Protein AF-A0A9Q0DIZ8-F1 (afdb_monomer_lite)

Radius of gyration: 14.97 Å; chains: 1; bounding box: 39×27×46 Å

Organism: NCBI:txid630683

Sequence (106 aa):
MFPTNCFSPLGCKLEAGKEIVFNPEDDDFEHQLDLRMACIDTTTKDELHVVEVEGQDEEGQKVLAVLASLKPSTLPSVSRPRPESYVMPAWLVANSPPLSGPPSAS

pLDDT: mean 70.27, std 14.8, range [32.78, 85.88]

Foldseek 3Di:
DAPPPQPDPPDDDADAVDKDWDADPPDPDFDWDFDFKDFADLPDDQAKKWKWKFAADPVRDTDIDTDDIAGNVPRRMDGDPDGPTGTDGMMIHIDRDDPDDPPPDD

Secondary structure (DSSP, 8-state):
---TT---TT-----TT-EEEE---S-SS--EE---EEE--TTS-SS-EEEEEEEE-TTS-EEEEEEEEEBTTTBSEEE-SS---EESSEEEEEEPPP--------

InterPro domains:
  IPR004301 Nucleoplasmin family [PTHR22747] (11-80)
  IPR024057 Nucleoplasmin core domain [PF03066] (11-79)
  IPR036824 Nucleoplasmin core domain superfamily [SSF69203] (10-80)

Structure (mmCIF, N/CA/C/O backbone):
data_AF-A0A9Q0DIZ8-F1
#
_entry.id   AF-A0A9Q0DIZ8-F1
#
loop_
_atom_site.group_PDB
_atom_site.id
_atom_site.type_symbol
_atom_site.label_atom_id
_atom_site.label_alt_id
_atom_site.label_comp_id
_atom_site.label_asym_id
_atom_site.label_entity_id
_atom_site.label_seq_id
_atom_site.pdbx_PDB_ins_code
_atom_site.Cartn_x
_atom_site.Cartn_y
_atom_site.Cartn_z
_atom_site.occupancy
_atom_site.B_iso_or_equiv
_atom_site.auth_seq_id
_atom_site.auth_comp_id
_atom_site.auth_asym_id
_atom_site.auth_atom_id
_atom_site.pdbx_PDB_model_num
ATOM 1 N N . MET A 1 1 ? -4.719 -3.435 19.935 1.00 34.47 1 MET A N 1
ATOM 2 C CA . MET A 1 1 ? -3.895 -4.544 19.417 1.00 34.47 1 MET A CA 1
ATOM 3 C C . MET A 1 1 ? -3.749 -4.294 17.929 1.00 34.47 1 MET A C 1
ATOM 5 O O . MET A 1 1 ? -4.682 -4.562 17.190 1.00 34.47 1 MET A O 1
ATOM 9 N N . PHE A 1 2 ? -2.671 -3.628 17.515 1.00 33.22 2 PHE A N 1
ATOM 10 C CA . PHE A 1 2 ? -2.385 -3.459 16.090 1.00 33.22 2 PHE A CA 1
ATOM 11 C C . PHE A 1 2 ? -2.073 -4.844 15.514 1.00 33.22 2 PHE A C 1
ATOM 13 O O . PHE A 1 2 ? -1.416 -5.624 16.212 1.00 33.22 2 PHE A O 1
ATOM 20 N N . PRO A 1 3 ? -2.538 -5.196 14.305 1.00 44.34 3 PRO A N 1
ATOM 21 C CA . PRO A 1 3 ? -2.094 -6.427 13.679 1.00 44.34 3 PRO A CA 1
ATOM 22 C C . PRO A 1 3 ? -0.572 -6.337 13.509 1.00 44.34 3 PRO A C 1
ATOM 24 O O . PRO A 1 3 ? -0.064 -5.530 12.736 1.00 44.34 3 PRO A O 1
ATOM 27 N N . THR A 1 4 ? 0.165 -7.166 14.249 1.00 47.94 4 THR A N 1
ATOM 28 C CA . THR A 1 4 ? 1.640 -7.260 14.300 1.00 47.94 4 THR A CA 1
ATOM 29 C C . THR A 1 4 ? 2.293 -7.647 12.966 1.00 47.94 4 THR A C 1
ATOM 31 O O . THR A 1 4 ? 3.487 -7.913 12.914 1.00 47.94 4 THR A O 1
ATOM 34 N N . ASN A 1 5 ? 1.520 -7.687 11.882 1.00 48.75 5 ASN A N 1
ATOM 35 C CA . ASN A 1 5 ? 1.891 -8.289 10.611 1.00 48.75 5 ASN A CA 1
ATOM 36 C C . ASN A 1 5 ? 2.375 -7.290 9.547 1.00 48.75 5 ASN A C 1
ATOM 38 O O . ASN A 1 5 ? 2.971 -7.730 8.574 1.00 48.75 5 ASN A O 1
ATOM 42 N N . CYS A 1 6 ? 2.180 -5.976 9.723 1.00 54.28 6 CYS A N 1
ATOM 43 C CA . CYS A 1 6 ? 2.659 -4.971 8.757 1.00 54.28 6 CYS A CA 1
ATOM 44 C C . CYS A 1 6 ? 3.996 -4.307 9.110 1.00 54.28 6 CYS A C 1
ATOM 46 O O . CYS A 1 6 ? 4.434 -3.397 8.409 1.00 54.28 6 CYS A O 1
ATOM 48 N N . PHE A 1 7 ? 4.677 -4.756 10.166 1.00 46.97 7 PHE A N 1
ATOM 49 C CA . PHE A 1 7 ? 5.979 -4.213 10.555 1.00 46.97 7 PHE A CA 1
ATOM 50 C C . PHE A 1 7 ? 7.096 -4.817 9.684 1.00 46.97 7 PHE A C 1
ATOM 52 O O . PHE A 1 7 ? 7.900 -5.623 10.145 1.00 46.97 7 PHE A O 1
ATOM 59 N N . SER A 1 8 ? 7.112 -4.477 8.393 1.00 52.66 8 SER A N 1
ATOM 60 C CA . SER A 1 8 ? 8.254 -4.757 7.520 1.00 52.66 8 SER A CA 1
ATOM 61 C C . SER A 1 8 ? 9.190 -3.543 7.518 1.00 52.66 8 SER A C 1
ATOM 63 O O . SER A 1 8 ? 8.705 -2.427 7.328 1.00 52.66 8 SER A O 1
ATOM 65 N N . PRO A 1 9 ? 10.517 -3.714 7.678 1.00 53.44 9 PRO A N 1
ATOM 66 C CA . PRO A 1 9 ? 11.479 -2.609 7.602 1.00 53.44 9 PRO A CA 1
ATOM 67 C C . PRO A 1 9 ? 11.535 -1.941 6.216 1.00 53.44 9 PRO A C 1
ATOM 69 O O . PRO A 1 9 ? 12.091 -0.857 6.089 1.00 53.44 9 PRO A O 1
ATOM 72 N N . LEU A 1 10 ? 10.947 -2.574 5.195 1.00 60.62 10 LEU A N 1
ATOM 73 C CA . LEU A 1 10 ? 10.820 -2.066 3.824 1.00 60.62 10 LEU A CA 1
ATOM 74 C C . LEU A 1 10 ? 9.390 -1.589 3.497 1.00 60.62 10 LEU A C 1
ATOM 76 O O . LEU A 1 10 ? 9.054 -1.391 2.334 1.00 60.62 10 LEU A O 1
ATOM 80 N N . GLY A 1 11 ? 8.516 -1.472 4.501 1.00 67.62 11 GLY A N 1
ATOM 81 C CA . GLY A 1 11 ? 7.140 -1.021 4.311 1.00 67.62 11 GLY A CA 1
ATOM 82 C C . GLY A 1 11 ? 7.042 0.496 4.155 1.00 67.62 11 GLY A C 1
ATOM 83 O O . GLY A 1 11 ? 7.768 1.246 4.806 1.00 67.62 11 GLY A O 1
ATOM 84 N N . CYS A 1 12 ? 6.102 0.957 3.333 1.00 73.56 12 CYS A N 1
ATOM 85 C CA . CYS A 1 12 ? 5.775 2.374 3.209 1.00 73.56 12 CYS A CA 1
ATOM 86 C C . CYS A 1 12 ? 4.376 2.656 3.771 1.00 73.56 12 CYS A C 1
ATOM 88 O O . CYS A 1 12 ? 3.474 1.825 3.662 1.00 73.56 12 CYS A O 1
ATOM 90 N N . LYS A 1 13 ? 4.187 3.840 4.365 1.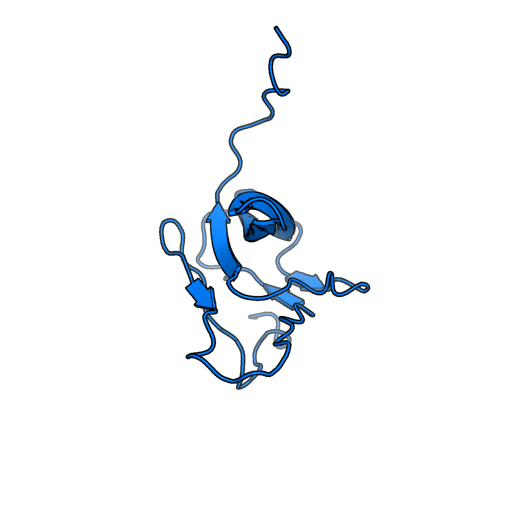00 78.44 13 LYS A N 1
ATOM 91 C CA . LYS A 1 13 ? 2.881 4.287 4.860 1.00 78.44 13 LYS A CA 1
ATOM 92 C C . LYS A 1 13 ? 2.199 5.148 3.802 1.00 78.44 13 LYS A C 1
ATOM 94 O O . LYS A 1 13 ? 2.687 6.232 3.487 1.00 78.44 13 LYS A O 1
ATOM 99 N N . LEU A 1 14 ? 1.069 4.668 3.303 1.00 78.12 14 LEU A N 1
ATOM 100 C CA . LEU A 1 14 ? 0.215 5.384 2.364 1.00 78.12 14 LEU A CA 1
ATOM 101 C C . LEU A 1 14 ? -0.879 6.133 3.138 1.00 78.12 14 LEU A C 1
ATOM 103 O O . LEU A 1 14 ? -1.459 5.588 4.077 1.00 78.12 14 LEU A O 1
ATOM 107 N N . GLU A 1 15 ? -1.137 7.388 2.778 1.00 78.00 15 GLU A N 1
ATOM 108 C CA . GLU A 1 15 ? -2.137 8.243 3.431 1.00 78.00 15 GLU A CA 1
ATOM 109 C C . GLU A 1 15 ? -3.158 8.712 2.393 1.00 78.00 15 GLU A C 1
ATOM 111 O O . GLU A 1 15 ? -2.830 8.839 1.216 1.00 78.00 15 GLU A O 1
ATOM 116 N N . ALA A 1 16 ? -4.400 8.963 2.811 1.00 72.75 16 ALA A N 1
ATOM 117 C CA . ALA A 1 16 ? -5.434 9.440 1.897 1.00 72.75 16 ALA A CA 1
ATOM 118 C C . ALA A 1 16 ? -5.007 10.769 1.251 1.00 72.75 16 ALA A C 1
ATOM 120 O O . ALA A 1 16 ? -4.655 11.721 1.952 1.00 72.75 16 ALA A O 1
ATOM 121 N N . GLY A 1 17 ? -5.029 10.821 -0.083 1.00 72.75 17 GLY A N 1
ATOM 122 C CA . GLY A 1 17 ? -4.563 11.978 -0.855 1.00 72.75 17 GLY A CA 1
ATOM 123 C C . GLY A 1 17 ? -3.041 12.090 -0.988 1.00 72.75 17 GLY A C 1
ATOM 124 O O . GLY A 1 17 ? -2.556 13.106 -1.480 1.00 72.75 17 GLY A O 1
ATOM 125 N N . LYS A 1 18 ? -2.285 11.073 -0.559 1.00 78.62 18 LYS A N 1
ATOM 126 C CA . LYS A 1 18 ? -0.844 10.970 -0.778 1.00 78.62 18 LYS A CA 1
ATOM 127 C C . LYS A 1 18 ? -0.549 9.749 -1.639 1.00 78.62 18 LYS A C 1
ATOM 129 O O . LYS A 1 18 ? -0.993 8.646 -1.333 1.00 78.62 18 LYS A O 1
ATOM 134 N N . GLU A 1 19 ? 0.232 9.959 -2.684 1.00 82.31 19 GLU A N 1
ATOM 135 C CA . GLU A 1 19 ? 0.760 8.898 -3.534 1.00 82.31 19 GLU A CA 1
ATOM 136 C C . GLU A 1 19 ? 2.216 8.591 -3.173 1.00 82.31 19 GLU A C 1
ATOM 138 O O . GLU A 1 19 ? 2.953 9.453 -2.682 1.00 82.31 19 GLU A O 1
ATOM 143 N N . ILE A 1 20 ? 2.631 7.347 -3.390 1.00 83.06 20 ILE A N 1
ATOM 144 C CA . ILE A 1 20 ? 4.023 6.921 -3.248 1.00 83.06 20 ILE A CA 1
ATOM 145 C C . ILE A 1 20 ? 4.537 6.544 -4.622 1.00 83.06 20 ILE A C 1
ATOM 147 O O . ILE A 1 20 ? 4.041 5.604 -5.235 1.00 83.06 20 ILE A O 1
ATOM 151 N N . VAL A 1 21 ? 5.553 7.270 -5.074 1.00 83.75 21 VAL A N 1
ATOM 152 C CA . VAL A 1 21 ? 6.181 7.051 -6.374 1.00 83.75 21 VAL A CA 1
ATOM 153 C C . VAL A 1 21 ? 7.340 6.080 -6.218 1.00 83.75 21 VAL A C 1
ATOM 155 O O . VAL A 1 21 ? 8.295 6.354 -5.492 1.00 83.75 21 VAL A O 1
ATOM 158 N N . PHE A 1 22 ? 7.263 4.962 -6.925 1.00 80.06 22 PHE A N 1
ATOM 159 C CA . PHE A 1 22 ? 8.355 4.024 -7.115 1.00 80.06 22 PHE A CA 1
ATOM 160 C C . PHE A 1 22 ? 8.938 4.255 -8.507 1.00 80.06 22 PHE A C 1
ATOM 162 O O . PHE A 1 22 ? 8.416 3.774 -9.511 1.00 80.06 22 PHE A O 1
ATOM 169 N N . ASN A 1 23 ? 10.019 5.032 -8.551 1.00 79.69 23 ASN A N 1
ATOM 170 C CA . ASN A 1 23 ? 10.769 5.311 -9.767 1.00 79.69 23 ASN A CA 1
ATOM 171 C C . ASN A 1 23 ? 12.255 5.005 -9.518 1.00 79.69 23 ASN A C 1
ATOM 173 O O . ASN A 1 23 ? 12.908 5.798 -8.835 1.00 79.69 23 ASN A O 1
ATOM 177 N N . PRO A 1 24 ? 12.792 3.876 -10.008 1.00 70.50 24 PRO A N 1
ATOM 178 C CA . PRO A 1 24 ? 14.236 3.670 -10.036 1.00 70.50 24 PRO A CA 1
ATOM 179 C C . PRO A 1 24 ? 14.865 4.713 -10.975 1.00 70.50 24 PRO A C 1
ATOM 181 O O . PRO A 1 24 ? 14.332 4.990 -12.048 1.00 70.50 24 PRO A O 1
ATOM 184 N N . GLU A 1 25 ? 15.953 5.350 -10.554 1.00 63.66 25 GLU A N 1
ATOM 185 C CA . GLU A 1 25 ? 16.720 6.247 -11.424 1.00 63.66 25 GLU A CA 1
ATOM 186 C C . GLU A 1 25 ? 17.555 5.404 -12.393 1.00 63.66 25 GLU A C 1
ATOM 188 O O . GLU A 1 25 ? 18.397 4.663 -11.912 1.00 63.66 25 GLU A O 1
ATOM 193 N N . ASP A 1 26 ? 17.293 5.514 -13.705 1.00 60.03 26 ASP A N 1
ATOM 194 C CA . ASP A 1 26 ? 18.135 5.153 -14.877 1.00 60.03 26 ASP A CA 1
ATOM 195 C C . ASP A 1 26 ? 19.148 3.993 -14.722 1.00 60.03 26 ASP A C 1
ATOM 197 O O . ASP A 1 26 ? 20.256 4.012 -15.255 1.00 60.03 26 ASP A O 1
ATOM 201 N N . ASP A 1 27 ? 18.776 2.964 -13.975 1.00 64.75 27 ASP A N 1
ATOM 202 C CA . ASP A 1 27 ? 19.469 1.692 -13.942 1.00 64.75 27 ASP A CA 1
ATOM 203 C C . ASP A 1 27 ? 18.837 0.837 -15.051 1.00 64.75 27 ASP A C 1
ATOM 205 O O . ASP A 1 27 ? 17.619 0.655 -15.072 1.00 64.75 27 ASP A O 1
ATOM 209 N N . ASP A 1 28 ? 19.643 0.295 -15.975 1.00 65.12 28 ASP A N 1
ATOM 210 C CA . ASP A 1 28 ? 19.227 -0.577 -17.101 1.00 65.12 28 ASP A CA 1
ATOM 211 C C . ASP A 1 28 ? 18.541 -1.903 -16.658 1.00 65.12 28 ASP A C 1
ATOM 213 O O . ASP A 1 28 ? 18.429 -2.864 -17.424 1.00 65.12 28 ASP A O 1
ATOM 217 N N . PHE A 1 29 ? 18.109 -2.006 -15.401 1.00 69.69 29 PHE A N 1
ATOM 218 C CA . PHE A 1 29 ? 17.508 -3.188 -14.807 1.00 69.69 29 PHE A CA 1
ATOM 219 C C . PHE A 1 29 ? 15.980 -3.095 -14.756 1.00 69.69 29 PHE A C 1
ATOM 221 O O . PHE A 1 29 ? 15.388 -2.072 -14.421 1.00 69.69 29 PHE A O 1
ATOM 228 N N . GLU A 1 30 ? 15.316 -4.225 -15.005 1.00 68.88 30 GLU A N 1
ATOM 229 C CA . GLU A 1 30 ? 13.875 -4.355 -14.793 1.00 68.88 30 GLU A CA 1
ATOM 230 C C . GLU A 1 30 ? 13.566 -4.422 -13.291 1.00 68.88 30 GLU A C 1
ATOM 232 O O . GLU A 1 30 ? 13.698 -5.464 -12.640 1.00 68.88 30 GLU A O 1
ATOM 237 N N . HIS A 1 31 ? 13.136 -3.299 -12.721 1.00 73.88 31 HIS A N 1
ATOM 238 C CA . HIS A 1 31 ? 12.649 -3.255 -11.348 1.00 73.88 31 HIS A CA 1
ATOM 239 C C . HIS A 1 31 ? 11.195 -3.737 -11.283 1.00 73.88 31 HIS A C 1
ATOM 241 O O . HIS A 1 31 ? 10.338 -3.285 -12.042 1.00 73.88 31 HIS A O 1
ATOM 247 N N . GLN A 1 32 ? 10.910 -4.639 -10.343 1.00 73.12 32 GLN A N 1
ATOM 248 C CA . GLN A 1 32 ? 9.564 -5.142 -10.067 1.00 73.12 32 GLN A CA 1
ATOM 249 C C . GLN A 1 32 ? 9.167 -4.793 -8.637 1.00 73.12 32 GLN A C 1
ATOM 251 O O . GLN A 1 32 ? 9.929 -5.029 -7.696 1.00 73.12 32 GLN A O 1
ATOM 256 N N . LEU A 1 33 ? 7.957 -4.264 -8.469 1.00 74.75 33 LEU A N 1
ATOM 257 C CA . LEU A 1 33 ? 7.379 -4.026 -7.152 1.00 74.75 33 LEU A CA 1
ATOM 258 C C . LEU A 1 33 ? 6.522 -5.225 -6.741 1.00 74.75 33 LEU A C 1
ATOM 260 O O . LEU A 1 33 ? 5.525 -5.535 -7.391 1.00 74.75 33 LEU A O 1
ATOM 264 N N . ASP A 1 34 ? 6.900 -5.875 -5.639 1.00 75.00 34 ASP A N 1
ATOM 265 C CA . ASP A 1 34 ? 6.149 -6.983 -5.046 1.00 75.00 34 ASP A CA 1
ATOM 266 C C . ASP A 1 34 ? 5.378 -6.500 -3.813 1.00 75.00 34 ASP A C 1
ATOM 268 O O . ASP A 1 34 ? 5.952 -6.099 -2.795 1.00 75.00 34 ASP A O 1
ATOM 272 N N . LEU A 1 35 ? 4.051 -6.538 -3.909 1.00 75.12 35 LEU A N 1
ATOM 273 C CA . LEU A 1 35 ? 3.151 -6.188 -2.818 1.00 75.12 35 LEU A CA 1
ATOM 274 C C . LEU A 1 35 ? 2.573 -7.445 -2.188 1.00 75.12 35 LEU A C 1
ATOM 276 O O . LEU A 1 35 ? 1.612 -8.045 -2.672 1.00 75.12 35 LEU A O 1
ATOM 280 N N . ARG A 1 36 ? 3.145 -7.812 -1.045 1.00 76.38 36 ARG A N 1
ATOM 281 C CA . ARG A 1 36 ? 2.770 -9.031 -0.328 1.00 76.38 36 ARG A CA 1
ATOM 282 C C . ARG A 1 36 ? 1.643 -8.827 0.680 1.00 76.38 36 ARG A C 1
ATOM 284 O O . ARG A 1 36 ? 0.839 -9.730 0.923 1.00 76.38 36 ARG A O 1
ATOM 291 N N . MET A 1 37 ? 1.606 -7.657 1.309 1.00 77.75 37 MET A N 1
ATOM 292 C CA . MET A 1 37 ? 0.672 -7.360 2.388 1.00 77.75 37 MET A CA 1
ATOM 293 C C . MET A 1 37 ? 0.345 -5.876 2.433 1.00 77.75 37 MET A C 1
ATOM 295 O O . MET A 1 37 ? 1.233 -5.040 2.300 1.00 77.75 37 MET A O 1
ATOM 299 N N . ALA A 1 38 ? -0.924 -5.574 2.684 1.00 80.50 38 ALA A N 1
ATOM 300 C CA . ALA A 1 38 ? -1.396 -4.236 2.984 1.00 80.50 38 ALA A CA 1
ATOM 301 C C . ALA A 1 38 ? -2.180 -4.269 4.303 1.00 80.50 38 ALA A C 1
ATOM 303 O O . ALA A 1 38 ? -2.914 -5.224 4.581 1.00 80.50 38 ALA A O 1
ATOM 304 N N . CYS A 1 39 ? -2.025 -3.233 5.124 1.00 81.06 39 CYS A N 1
ATOM 305 C CA . CYS A 1 39 ? -2.785 -3.070 6.359 1.00 81.06 39 CYS A CA 1
ATOM 306 C C . CYS A 1 39 ? -3.317 -1.652 6.466 1.00 81.06 39 CYS A C 1
ATOM 308 O O . CYS A 1 39 ? -2.723 -0.715 5.935 1.00 81.06 39 CYS A O 1
ATOM 310 N N . ILE A 1 40 ? -4.417 -1.516 7.197 1.00 79.75 40 ILE A N 1
ATOM 311 C CA 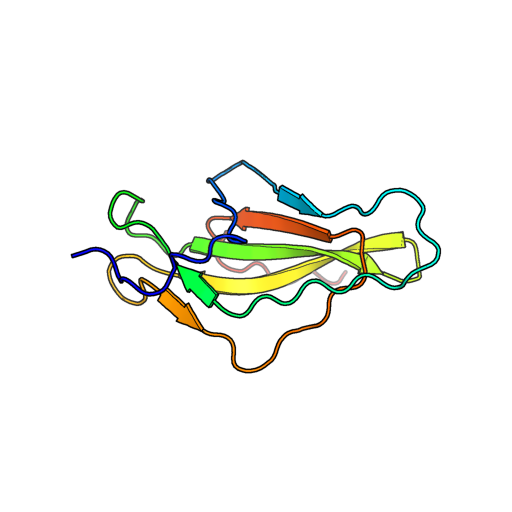. ILE A 1 40 ? -4.990 -0.230 7.553 1.00 79.75 40 ILE A CA 1
ATOM 312 C C . ILE A 1 40 ? -4.886 -0.010 9.060 1.00 79.75 40 ILE A C 1
ATOM 314 O O . ILE A 1 40 ? -5.128 -0.913 9.864 1.00 79.75 40 ILE A O 1
ATOM 318 N N . ASP A 1 41 ? -4.518 1.208 9.442 1.00 81.00 41 ASP A N 1
ATOM 319 C CA . ASP A 1 41 ? -4.499 1.611 10.840 1.00 81.00 41 ASP A CA 1
ATOM 320 C C . ASP A 1 41 ? -5.920 1.690 11.410 1.00 81.00 41 ASP A C 1
ATOM 322 O O . ASP A 1 41 ? -6.847 2.199 10.780 1.00 81.00 41 ASP A O 1
ATOM 326 N N . THR A 1 42 ? -6.087 1.260 12.663 1.00 70.56 42 THR A N 1
ATOM 327 C CA . THR A 1 42 ? -7.370 1.348 13.386 1.00 70.56 42 THR A CA 1
ATOM 328 C C . THR A 1 42 ? -7.782 2.786 13.711 1.00 70.56 42 THR A C 1
ATOM 330 O O . THR A 1 42 ? -8.883 3.014 14.200 1.00 70.56 42 THR A O 1
ATOM 333 N N . THR A 1 43 ? -6.885 3.755 13.503 1.00 75.00 43 THR A N 1
ATOM 334 C CA . THR A 1 43 ? -7.158 5.192 13.642 1.00 75.00 43 THR A CA 1
ATOM 335 C C . THR A 1 43 ? -7.775 5.795 12.380 1.00 75.00 43 THR A C 1
ATOM 337 O O . THR A 1 43 ? -8.246 6.929 12.419 1.00 75.00 43 THR A O 1
ATOM 340 N N . THR A 1 44 ? -7.761 5.064 11.264 1.00 75.81 44 THR A N 1
ATOM 341 C CA . THR A 1 44 ? -8.360 5.486 9.998 1.00 75.81 44 THR A CA 1
ATOM 342 C C . THR A 1 44 ? -9.877 5.297 10.043 1.00 75.81 44 THR A C 1
ATOM 344 O O . THR A 1 44 ? -10.386 4.398 10.714 1.00 75.81 44 THR A O 1
ATOM 347 N N . LYS A 1 45 ? -10.619 6.161 9.340 1.00 81.31 45 LYS A N 1
ATOM 348 C CA . LYS A 1 45 ? -12.085 6.114 9.284 1.00 81.31 45 LYS A CA 1
ATOM 349 C C . LYS A 1 45 ? -12.571 4.745 8.813 1.00 81.31 45 LYS A C 1
ATOM 351 O O . LYS A 1 45 ? -11.999 4.170 7.886 1.00 81.31 45 LYS A O 1
ATOM 356 N N . ASP A 1 46 ? -13.634 4.258 9.455 1.00 84.50 46 ASP A N 1
ATOM 357 C CA . ASP A 1 46 ? -14.215 2.940 9.209 1.00 84.50 46 ASP A CA 1
ATOM 358 C C . ASP A 1 46 ? -14.998 2.872 7.890 1.00 84.50 46 ASP A C 1
ATOM 360 O O . ASP A 1 46 ? -16.217 2.717 7.840 1.00 84.50 46 ASP A O 1
ATOM 364 N N . GLU A 1 47 ? -14.284 3.040 6.792 1.00 85.38 47 GLU A N 1
ATOM 365 C CA . GLU A 1 47 ? -14.802 2.932 5.439 1.00 85.38 47 GLU A CA 1
ATOM 366 C C . GLU A 1 47 ? -13.955 1.955 4.626 1.00 85.38 47 GLU A C 1
ATOM 368 O O . GLU A 1 47 ? -12.966 1.410 5.118 1.00 85.38 47 GLU A O 1
ATOM 373 N N . LEU A 1 48 ? -14.401 1.643 3.411 1.00 84.12 48 LEU A N 1
ATOM 374 C CA . LEU A 1 48 ? -13.622 0.807 2.507 1.00 84.12 48 LEU A CA 1
ATOM 375 C C . LEU A 1 48 ? -12.491 1.667 1.935 1.00 84.12 48 LEU A C 1
ATOM 377 O O . LEU A 1 48 ? -12.759 2.669 1.283 1.00 84.12 48 LEU A O 1
ATOM 381 N N . HIS A 1 49 ? -11.248 1.284 2.183 1.00 84.56 49 HIS A N 1
ATOM 382 C CA . HIS A 1 49 ? -10.051 1.902 1.621 1.00 84.56 49 HIS A CA 1
ATOM 383 C C . HIS A 1 49 ? -9.462 0.949 0.604 1.00 84.56 49 HIS A C 1
ATOM 385 O O . HIS A 1 49 ? -9.168 -0.202 0.926 1.00 84.56 49 HIS A O 1
ATOM 391 N N . VAL A 1 50 ? -9.302 1.410 -0.625 1.00 84.44 50 VAL A N 1
ATOM 392 C CA . VAL A 1 50 ? -8.653 0.634 -1.672 1.00 84.44 50 VAL A CA 1
ATOM 393 C C . VAL A 1 50 ? -7.249 1.173 -1.890 1.00 84.44 50 VAL A C 1
ATOM 395 O O . VAL A 1 50 ? -7.018 2.380 -1.929 1.00 84.44 50 VAL A O 1
ATOM 398 N N . VAL A 1 51 ? -6.295 0.257 -1.963 1.00 82.94 51 VAL A N 1
ATOM 399 C CA . VAL A 1 51 ? -4.940 0.548 -2.407 1.00 82.94 51 VAL A CA 1
ATOM 400 C C . VAL A 1 51 ? -4.906 0.211 -3.880 1.00 82.94 51 VAL A C 1
ATOM 402 O O . VAL A 1 51 ? -5.197 -0.920 -4.278 1.00 82.94 51 VAL A O 1
ATOM 405 N N . GLU A 1 52 ? -4.566 1.206 -4.670 1.00 85.62 52 GLU A N 1
ATOM 406 C CA . GLU A 1 52 ? -4.455 1.117 -6.111 1.00 85.62 52 GLU A CA 1
ATOM 407 C C . GLU A 1 52 ? -3.010 1.403 -6.494 1.00 85.62 52 GLU A C 1
ATOM 409 O O . GLU A 1 52 ? -2.285 2.108 -5.787 1.00 85.62 52 GLU A O 1
ATOM 414 N N . VAL A 1 53 ? -2.576 0.813 -7.596 1.00 83.06 53 VAL A N 1
ATOM 415 C CA . VAL A 1 53 ? -1.321 1.171 -8.239 1.00 83.06 53 VAL A CA 1
ATOM 416 C C . VAL A 1 53 ? -1.630 1.705 -9.615 1.00 83.06 53 VAL A C 1
ATOM 418 O O . VAL A 1 53 ? -2.351 1.089 -10.395 1.00 83.06 53 VAL A O 1
ATOM 421 N N . GLU A 1 54 ? -1.096 2.879 -9.885 1.00 84.50 54 GLU A N 1
ATOM 422 C CA . GLU A 1 54 ? -1.017 3.440 -11.213 1.00 84.50 54 GLU A CA 1
ATOM 423 C C . GLU A 1 54 ? 0.330 3.010 -11.801 1.00 84.50 54 GLU A C 1
ATOM 425 O O . GLU A 1 54 ? 1.380 3.289 -11.230 1.00 84.50 54 GLU A O 1
ATOM 430 N N . GLY A 1 55 ? 0.308 2.260 -12.895 1.00 80.62 55 GLY A N 1
ATOM 431 C CA . GLY A 1 55 ? 1.483 1.931 -13.696 1.00 80.62 55 GLY A CA 1
ATOM 432 C C . GLY A 1 55 ? 1.398 2.605 -15.058 1.00 80.62 55 GLY A C 1
ATOM 433 O O . GLY A 1 55 ? 0.384 3.219 -15.394 1.00 80.62 55 GLY A O 1
ATOM 434 N N . GLN A 1 56 ? 2.449 2.470 -15.856 1.00 77.56 56 GLN A N 1
ATOM 435 C CA . GLN A 1 56 ? 2.441 2.890 -17.252 1.00 77.56 56 GLN A CA 1
ATOM 436 C C . GLN A 1 56 ? 2.475 1.655 -18.161 1.00 77.56 56 GLN A C 1
ATOM 438 O O . GLN A 1 56 ? 3.250 0.733 -17.907 1.00 77.56 56 GLN A O 1
ATOM 443 N N . ASP A 1 57 ? 1.627 1.610 -19.187 1.00 75.06 57 ASP A N 1
ATOM 444 C CA . ASP A 1 57 ? 1.675 0.556 -20.208 1.00 75.06 57 ASP A CA 1
ATOM 445 C C . ASP A 1 57 ? 2.768 0.808 -21.269 1.00 75.06 57 ASP A C 1
ATOM 447 O O . ASP A 1 57 ? 3.476 1.820 -21.244 1.00 75.06 57 ASP A O 1
ATOM 451 N N . GLU A 1 58 ? 2.905 -0.129 -22.215 1.00 72.12 58 GLU A N 1
ATOM 452 C CA . GLU A 1 58 ? 3.863 -0.053 -23.331 1.00 72.12 58 GLU A CA 1
ATOM 453 C C . GLU A 1 58 ? 3.634 1.164 -24.250 1.00 72.12 58 GLU A C 1
ATOM 455 O O . GLU A 1 58 ? 4.558 1.616 -24.926 1.00 72.12 58 GLU A O 1
ATOM 460 N N . GLU A 1 59 ? 2.418 1.714 -24.273 1.00 79.62 59 GLU A N 1
ATOM 461 C CA . GLU A 1 59 ? 2.014 2.880 -25.066 1.00 79.62 59 GLU A CA 1
ATOM 462 C C . GLU A 1 59 ? 2.196 4.198 -24.294 1.00 79.62 59 GLU A C 1
ATOM 464 O O . GLU A 1 59 ? 1.986 5.288 -24.836 1.00 79.62 59 GLU A O 1
ATOM 469 N N . GLY A 1 60 ? 2.626 4.122 -23.034 1.00 73.56 60 GLY A N 1
ATOM 470 C CA . GLY A 1 60 ? 2.820 5.277 -22.176 1.00 73.56 60 GLY A CA 1
ATOM 471 C C . GLY A 1 60 ? 1.558 5.742 -21.453 1.00 73.56 60 GLY A C 1
ATOM 472 O O . GLY A 1 60 ? 1.579 6.818 -20.848 1.00 73.56 60 GLY A O 1
ATOM 473 N N . GLN A 1 61 ? 0.455 4.989 -21.510 1.00 80.00 61 GLN A N 1
ATOM 474 C CA . GLN A 1 61 ? -0.775 5.382 -20.828 1.00 80.00 61 GLN A CA 1
ATOM 475 C C . GLN A 1 61 ? -0.745 4.951 -19.361 1.00 80.00 61 GLN A C 1
ATOM 477 O O . GLN A 1 61 ? -0.217 3.904 -18.990 1.00 80.00 61 GLN A O 1
ATOM 482 N N . LYS A 1 62 ? -1.323 5.797 -18.506 1.00 78.1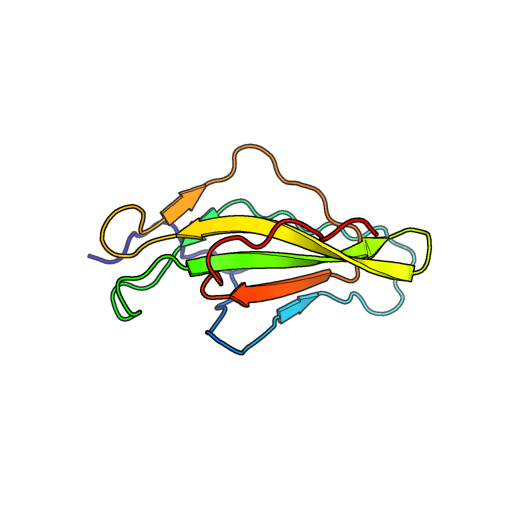2 62 LYS A N 1
ATOM 483 C CA . LYS A 1 62 ? -1.481 5.519 -17.078 1.00 78.12 62 LYS A CA 1
ATOM 484 C C . LYS A 1 62 ? -2.603 4.503 -16.887 1.00 78.12 62 LYS A C 1
ATOM 486 O O . LYS A 1 62 ? -3.760 4.801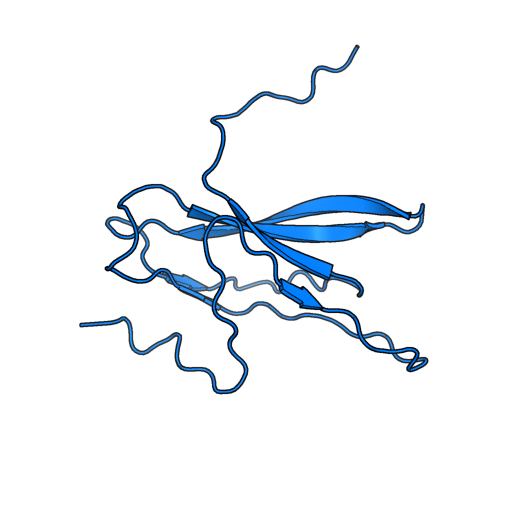 -17.188 1.00 78.12 62 LYS A O 1
ATOM 491 N N . VAL A 1 63 ? -2.266 3.333 -16.361 1.00 80.88 63 VAL A N 1
ATOM 492 C CA . VAL A 1 63 ? -3.206 2.255 -16.048 1.00 80.88 63 VAL A CA 1
ATOM 493 C C . VAL A 1 63 ? -3.334 2.100 -14.540 1.00 80.88 63 VAL A C 1
ATOM 495 O O . VAL A 1 63 ? -2.338 2.008 -13.834 1.00 80.88 63 VAL A O 1
ATOM 498 N N . LEU A 1 64 ? -4.567 2.066 -14.036 1.00 78.38 64 LEU A N 1
ATOM 499 C CA . LEU A 1 64 ? -4.851 1.913 -12.611 1.00 78.38 64 LEU A CA 1
ATOM 500 C C . LEU A 1 64 ? -5.322 0.485 -12.322 1.00 78.38 64 LEU A C 1
ATOM 502 O O . LEU A 1 64 ? -6.282 0.007 -12.930 1.00 78.38 64 LEU A O 1
ATOM 506 N N . ALA A 1 65 ? -4.681 -0.181 -11.369 1.00 80.75 65 ALA A N 1
ATOM 507 C CA . ALA A 1 65 ? -5.044 -1.517 -10.922 1.00 80.75 65 ALA A CA 1
ATOM 508 C C . ALA A 1 65 ? -5.298 -1.543 -9.411 1.00 80.75 65 ALA A C 1
ATOM 510 O O . ALA A 1 65 ? -4.541 -0.988 -8.614 1.00 80.75 65 ALA A O 1
ATOM 511 N N . VAL A 1 66 ? -6.369 -2.224 -8.998 1.00 81.88 66 VAL A N 1
ATOM 512 C CA . VAL A 1 66 ? -6.708 -2.388 -7.580 1.00 81.88 66 VAL A CA 1
ATOM 513 C C . VAL A 1 66 ? -5.842 -3.492 -6.977 1.00 81.88 66 VAL A C 1
ATOM 515 O O . VAL A 1 66 ? -5.983 -4.672 -7.304 1.00 81.88 66 VAL A O 1
ATOM 518 N N . LEU A 1 67 ? -4.972 -3.121 -6.043 1.00 80.19 67 LEU A N 1
ATOM 519 C CA . LEU A 1 67 ? -4.090 -4.051 -5.342 1.00 80.19 67 LEU A CA 1
ATOM 520 C C . LEU A 1 67 ? -4.811 -4.754 -4.198 1.00 80.19 67 LEU A C 1
ATOM 522 O O . LEU A 1 67 ? -4.687 -5.966 -4.019 1.00 80.19 67 LEU A O 1
ATOM 526 N N . ALA A 1 68 ? -5.524 -3.976 -3.389 1.00 82.44 68 ALA A N 1
ATOM 527 C CA . ALA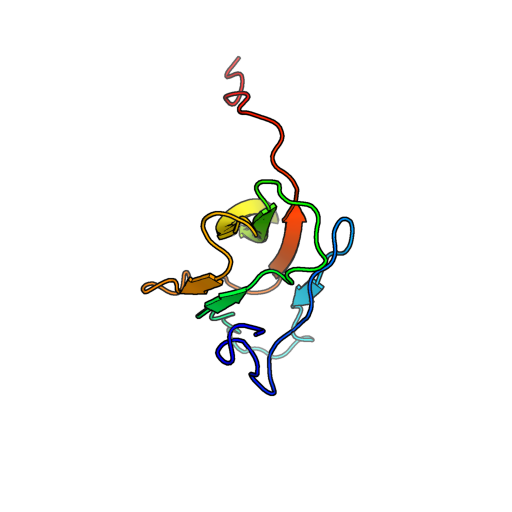 A 1 68 ? -6.073 -4.427 -2.123 1.00 82.44 68 ALA A CA 1
ATOM 528 C C . ALA A 1 68 ? -7.262 -3.564 -1.701 1.00 82.44 68 ALA A C 1
ATOM 530 O O . ALA A 1 68 ? -7.270 -2.358 -1.909 1.00 82.44 68 ALA A O 1
ATOM 531 N N . SER A 1 69 ? -8.236 -4.175 -1.031 1.00 85.31 69 SER A N 1
ATOM 532 C CA . SER A 1 69 ? -9.340 -3.476 -0.374 1.00 85.31 69 SER A CA 1
ATOM 533 C C . SER A 1 69 ? -9.321 -3.794 1.117 1.00 85.31 69 SER A C 1
ATOM 535 O O . SER A 1 69 ? -9.431 -4.956 1.512 1.00 85.31 69 SER A O 1
ATOM 537 N N . LEU A 1 70 ? -9.181 -2.764 1.937 1.00 84.06 70 LEU A N 1
ATOM 538 C CA . LEU A 1 70 ? -9.059 -2.823 3.384 1.00 84.06 70 LEU A CA 1
ATOM 539 C C . LEU A 1 70 ? -10.228 -2.079 4.019 1.00 84.06 70 LEU A C 1
ATOM 541 O O . LEU A 1 70 ? -10.675 -1.053 3.522 1.00 84.06 70 LEU A O 1
ATOM 545 N N . LYS A 1 71 ? -10.726 -2.577 5.143 1.00 85.06 71 LYS A N 1
ATOM 546 C CA . LYS A 1 71 ? -11.756 -1.898 5.928 1.00 85.06 71 LYS A CA 1
ATOM 547 C C . LYS A 1 71 ? -11.477 -2.106 7.414 1.00 85.06 71 LYS A C 1
ATOM 549 O O . LYS A 1 71 ? -11.466 -3.261 7.833 1.00 85.06 71 LYS A O 1
ATOM 554 N N . PRO A 1 72 ? -11.297 -1.051 8.226 1.00 82.69 72 PRO A N 1
ATOM 555 C CA . PRO A 1 72 ? -10.870 -1.201 9.619 1.00 82.69 72 PRO A CA 1
ATOM 556 C C . PRO A 1 72 ? -11.751 -2.151 10.452 1.00 82.69 72 PRO A C 1
ATOM 558 O O . PRO A 1 72 ? -11.219 -2.947 11.223 1.00 82.69 72 PRO A O 1
ATOM 561 N N . SER A 1 73 ? -13.074 -2.136 10.263 1.00 82.88 73 SER A N 1
ATOM 562 C CA . SER A 1 73 ? -14.022 -2.967 11.019 1.00 82.88 73 SER A CA 1
ATOM 563 C C . SER A 1 73 ? -14.231 -4.383 10.493 1.00 82.88 73 SER A C 1
ATOM 565 O O . SER A 1 73 ? -14.660 -5.239 11.264 1.00 82.88 73 SER A O 1
ATOM 567 N N . THR A 1 74 ? -13.958 -4.662 9.214 1.00 82.06 74 THR A N 1
ATOM 568 C CA . THR A 1 74 ? -14.231 -5.988 8.618 1.00 82.06 74 THR A CA 1
ATOM 569 C C . THR A 1 74 ? -12.986 -6.694 8.089 1.00 82.06 74 THR A C 1
ATOM 571 O O . THR A 1 74 ? -12.912 -7.914 8.165 1.00 82.06 74 THR A O 1
ATOM 574 N N . LEU A 1 75 ? -12.021 -5.950 7.544 1.00 82.75 75 LEU A N 1
ATOM 575 C CA . LEU A 1 75 ? -10.801 -6.441 6.894 1.00 82.75 75 LEU A CA 1
ATOM 576 C C . LEU A 1 75 ? -9.627 -5.469 7.148 1.00 82.75 75 LEU A C 1
ATOM 578 O O . LEU A 1 75 ? -9.246 -4.707 6.258 1.00 82.75 75 LEU A O 1
ATOM 582 N N . PRO A 1 76 ? -9.052 -5.457 8.365 1.00 80.50 76 PRO A N 1
ATOM 583 C CA . PRO A 1 76 ? -7.981 -4.524 8.729 1.00 80.50 76 PRO A CA 1
ATOM 584 C C . PRO A 1 76 ? -6.627 -4.849 8.072 1.00 80.50 76 PRO A C 1
ATOM 586 O O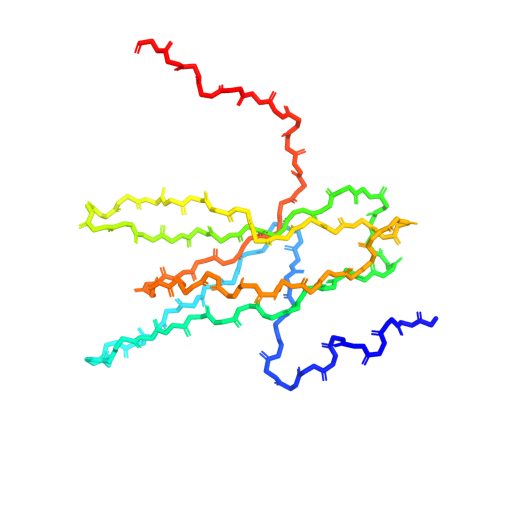 . PRO A 1 76 ? -5.717 -4.021 8.057 1.00 80.50 76 PRO A O 1
ATOM 589 N N . SER A 1 77 ? -6.468 -6.055 7.532 1.00 81.69 77 SER A N 1
ATOM 590 C CA . SER A 1 77 ? -5.287 -6.472 6.786 1.00 81.69 77 SER A CA 1
ATOM 591 C C . SER A 1 77 ? -5.681 -7.424 5.668 1.00 81.69 77 SER A C 1
ATOM 593 O O . SER A 1 77 ? -6.624 -8.206 5.795 1.00 81.69 77 SER A O 1
ATOM 595 N N . VAL A 1 78 ? -4.942 -7.363 4.566 1.00 82.31 78 VAL A N 1
ATOM 596 C CA . VAL A 1 78 ? -5.092 -8.291 3.452 1.00 82.31 78 VAL A CA 1
ATOM 597 C C . VAL A 1 78 ? -3.712 -8.696 2.957 1.00 82.31 78 VAL A C 1
ATOM 599 O O . VAL A 1 78 ? -2.807 -7.873 2.813 1.00 82.31 78 VAL A O 1
ATOM 602 N N . SER A 1 79 ? -3.534 -9.992 2.735 1.00 74.50 79 SER A N 1
ATOM 603 C CA . SER A 1 79 ? -2.368 -10.545 2.058 1.00 74.50 79 SER A CA 1
ATOM 604 C C . SER A 1 79 ? -2.788 -10.989 0.664 1.00 74.50 79 SER A C 1
ATOM 606 O O . SER A 1 79 ? -3.801 -11.672 0.501 1.00 74.50 79 SER A O 1
ATOM 608 N N . ARG A 1 80 ? -2.018 -10.605 -0.357 1.00 66.75 80 ARG A N 1
ATOM 609 C CA . ARG A 1 80 ? -2.255 -11.063 -1.729 1.00 66.75 80 ARG A CA 1
ATOM 610 C C . ARG A 1 80 ? -1.346 -12.266 -2.002 1.00 66.75 80 ARG A C 1
ATOM 612 O O . ARG A 1 80 ? -0.133 -12.142 -1.859 1.00 66.75 80 ARG A O 1
ATOM 619 N N . PRO A 1 81 ? -1.889 -13.440 -2.376 1.00 51.56 81 PRO A N 1
ATOM 620 C CA . PRO A 1 81 ? -1.071 -14.611 -2.692 1.00 51.56 81 PRO A CA 1
ATOM 621 C C . PRO A 1 81 ? -0.394 -14.521 -4.067 1.00 51.56 81 PRO A C 1
ATOM 623 O O . PRO A 1 81 ? 0.583 -15.227 -4.297 1.00 51.56 81 PRO A O 1
ATOM 626 N N . ARG A 1 82 ? -0.889 -13.664 -4.975 1.00 51.41 82 ARG A N 1
ATOM 627 C CA . ARG A 1 82 ? -0.210 -13.333 -6.233 1.00 51.41 82 ARG A CA 1
ATOM 628 C C . ARG A 1 82 ? 0.353 -11.913 -6.171 1.00 51.41 82 ARG A C 1
ATOM 630 O O . ARG A 1 82 ? -0.459 -10.979 -6.143 1.00 51.41 82 ARG A O 1
ATOM 637 N N . PRO A 1 83 ? 1.679 -11.733 -6.231 1.00 53.97 83 PRO A N 1
ATOM 638 C CA . PRO A 1 83 ? 2.219 -10.450 -6.637 1.00 53.97 83 PRO A CA 1
ATOM 639 C C . PRO A 1 83 ? 1.824 -10.233 -8.102 1.00 53.97 83 PRO A C 1
ATOM 641 O O . PRO A 1 83 ? 2.094 -11.073 -8.959 1.00 53.97 83 PRO A O 1
ATOM 644 N N . GLU A 1 84 ? 1.071 -9.169 -8.385 1.00 58.72 84 GLU A N 1
ATOM 645 C CA . GLU A 1 84 ? 1.151 -8.604 -9.734 1.00 58.72 84 GLU A CA 1
ATOM 646 C C . GLU A 1 84 ? 2.510 -7.923 -9.768 1.00 58.72 84 GLU A C 1
ATOM 648 O O . GLU A 1 84 ? 2.753 -7.008 -8.984 1.00 58.72 84 GLU A O 1
ATOM 653 N N . SER A 1 85 ? 3.412 -8.426 -10.601 1.00 60.62 85 SER A N 1
ATOM 654 C CA . SER A 1 85 ? 4.628 -7.695 -10.912 1.00 60.62 85 SER A CA 1
ATOM 655 C C . SER A 1 85 ? 4.222 -6.468 -11.716 1.00 60.62 85 SER A C 1
ATOM 657 O O . SER A 1 85 ? 3.773 -6.606 -12.853 1.00 60.62 85 SER A O 1
ATOM 659 N N . TYR A 1 86 ? 4.362 -5.285 -11.127 1.00 67.44 86 TYR A N 1
ATOM 660 C CA . TYR A 1 86 ? 4.267 -4.036 -11.874 1.00 67.44 86 TYR A CA 1
ATOM 661 C C . TYR A 1 86 ? 5.662 -3.649 -12.338 1.00 67.44 86 TYR A C 1
ATOM 663 O O . TYR A 1 86 ? 6.602 -3.624 -11.536 1.00 67.44 86 TYR A O 1
ATOM 671 N N . VAL A 1 87 ? 5.779 -3.378 -13.636 1.00 66.69 87 VAL A N 1
ATOM 672 C CA . VAL A 1 87 ? 6.966 -2.759 -14.223 1.00 66.69 87 VAL A CA 1
ATOM 673 C C . VAL A 1 87 ? 7.025 -1.301 -13.779 1.00 66.69 87 VAL A C 1
ATOM 675 O O . VAL A 1 87 ? 6.000 -0.623 -13.710 1.00 66.69 87 VAL A O 1
ATOM 678 N N . MET A 1 88 ? 8.213 -0.843 -13.392 1.00 71.19 88 MET A N 1
ATOM 679 C CA . MET A 1 88 ? 8.417 0.541 -12.968 1.00 71.19 88 MET A CA 1
ATOM 680 C C . MET A 1 88 ? 8.466 1.482 -14.187 1.00 71.19 88 MET A C 1
ATOM 682 O O . MET A 1 88 ? 8.956 1.065 -15.237 1.00 71.19 88 MET A O 1
ATOM 686 N N . PRO A 1 89 ? 8.017 2.746 -14.055 1.00 76.12 89 PRO A N 1
ATOM 687 C CA . PRO A 1 89 ? 7.574 3.411 -12.822 1.00 76.12 89 PRO A CA 1
ATOM 688 C C . PRO A 1 89 ? 6.149 3.046 -12.380 1.00 76.12 89 PRO A C 1
ATOM 690 O O . PRO A 1 89 ? 5.261 2.828 -13.203 1.00 76.12 89 PRO A O 1
ATOM 693 N N . ALA A 1 90 ? 5.930 3.022 -11.062 1.00 81.38 90 ALA A N 1
ATOM 694 C CA . ALA A 1 90 ? 4.621 2.771 -10.459 1.00 81.38 90 ALA A CA 1
ATOM 695 C C . ALA A 1 90 ? 4.306 3.769 -9.333 1.00 81.38 90 ALA A C 1
ATOM 697 O O . ALA A 1 90 ? 5.162 4.083 -8.507 1.00 81.38 90 ALA A O 1
ATOM 698 N N . TRP A 1 91 ? 3.060 4.224 -9.250 1.00 85.88 91 TRP A N 1
ATOM 699 C CA . TRP A 1 91 ? 2.553 5.127 -8.219 1.00 85.88 91 TRP A CA 1
ATOM 700 C C . TRP A 1 91 ? 1.496 4.412 -7.382 1.00 85.88 91 TRP A C 1
ATOM 702 O O . TRP A 1 91 ? 0.440 4.038 -7.881 1.00 85.88 91 TRP A O 1
ATOM 712 N N . LEU A 1 92 ? 1.752 4.213 -6.092 1.00 83.88 92 LEU A N 1
ATOM 713 C CA . LEU A 1 92 ? 0.753 3.675 -5.172 1.00 83.88 92 LEU A CA 1
ATOM 714 C C . LEU A 1 92 ? -0.136 4.795 -4.649 1.00 83.88 92 LEU A C 1
ATOM 716 O O . LEU A 1 92 ? 0.375 5.784 -4.129 1.00 83.88 92 LEU A O 1
ATOM 720 N N . VAL A 1 93 ? -1.452 4.604 -4.703 1.00 83.44 93 VAL A N 1
ATOM 721 C CA . VAL A 1 93 ? -2.444 5.580 -4.242 1.00 83.44 93 VAL A CA 1
ATOM 722 C C . VAL A 1 93 ? -3.463 4.897 -3.331 1.00 83.44 93 VAL A C 1
ATOM 724 O O . VAL A 1 93 ? -3.988 3.830 -3.645 1.00 83.44 93 VAL A O 1
ATOM 727 N N . ALA A 1 94 ? -3.722 5.490 -2.161 1.00 81.31 94 ALA A N 1
ATOM 728 C CA . ALA A 1 94 ? -4.817 5.070 -1.291 1.00 81.31 94 ALA A CA 1
ATOM 729 C C . ALA A 1 94 ? -6.035 5.922 -1.622 1.00 81.31 94 ALA A C 1
ATOM 731 O O . ALA A 1 94 ? -6.085 7.101 -1.258 1.00 81.31 94 ALA A O 1
ATOM 732 N N . ASN A 1 95 ? -7.019 5.316 -2.275 1.00 74.06 95 ASN A N 1
ATOM 733 C CA . ASN A 1 95 ? -8.285 5.966 -2.558 1.00 74.06 95 ASN A CA 1
ATOM 734 C C . ASN A 1 95 ? -9.400 5.369 -1.704 1.00 74.06 95 ASN A C 1
ATOM 736 O O . ASN A 1 95 ? -9.455 4.177 -1.396 1.00 74.06 95 ASN A O 1
ATOM 740 N N . SER A 1 96 ? -10.333 6.228 -1.321 1.00 58.59 96 SER A N 1
ATOM 741 C CA . SER A 1 96 ? -11.666 5.799 -0.912 1.00 58.59 96 SER A CA 1
ATOM 742 C C . SER A 1 96 ? -12.463 5.610 -2.207 1.00 58.59 96 SER A C 1
ATOM 744 O O . SER A 1 96 ? -12.465 6.526 -3.031 1.00 58.59 96 SER A O 1
ATOM 746 N N . PRO A 1 97 ? -13.113 4.463 -2.446 1.00 53.25 97 PRO A N 1
ATOM 747 C CA . PRO A 1 97 ? -13.767 4.216 -3.719 1.00 53.25 97 PRO A CA 1
ATOM 748 C C . PRO A 1 97 ? -14.890 5.238 -3.948 1.00 53.25 97 PRO A C 1
ATOM 750 O O . PRO A 1 97 ? -15.754 5.390 -3.077 1.00 53.25 97 PRO A O 1
ATOM 753 N N . PRO A 1 98 ? -14.981 5.881 -5.125 1.00 43.25 98 PRO A N 1
ATOM 754 C CA . PRO A 1 98 ? -16.284 6.221 -5.658 1.00 43.25 98 PRO A CA 1
ATOM 755 C C . PRO A 1 98 ? -16.980 4.900 -6.013 1.00 43.25 98 PRO A C 1
ATOM 757 O O . PRO A 1 98 ? -16.433 4.053 -6.718 1.00 43.25 98 PRO A O 1
ATOM 760 N N . LEU A 1 99 ? -18.180 4.695 -5.471 1.00 41.19 99 LEU A N 1
ATOM 761 C CA . LEU A 1 99 ? -19.072 3.605 -5.862 1.00 41.19 99 LEU A CA 1
ATOM 762 C C . LEU A 1 99 ? -19.189 3.583 -7.396 1.00 41.19 99 LEU A C 1
ATOM 764 O O . LEU A 1 99 ? -19.783 4.491 -7.963 1.00 41.19 99 LEU A O 1
ATOM 768 N N . SER A 1 100 ? -18.590 2.574 -8.033 1.00 38.19 100 SER A N 1
ATOM 769 C CA . SER A 1 100 ? -18.881 2.062 -9.379 1.00 38.19 100 SER A CA 1
ATOM 770 C C . SER A 1 100 ? -19.605 3.024 -10.338 1.00 38.19 100 SER A C 1
ATOM 772 O O . SER A 1 100 ? -20.830 3.145 -10.297 1.00 38.19 100 SER A O 1
ATOM 774 N N . GLY A 1 101 ? -18.878 3.593 -11.294 1.00 32.78 101 GLY A N 1
ATOM 775 C CA . GLY A 1 101 ? -19.440 3.911 -12.604 1.00 32.78 101 GLY A CA 1
ATOM 776 C C . GLY A 1 101 ? -18.744 3.024 -13.638 1.00 32.78 101 GLY A C 1
ATOM 777 O O . GLY A 1 101 ? -17.514 3.040 -13.659 1.00 32.78 101 GLY A O 1
ATOM 778 N N . PRO A 1 102 ? -19.451 2.216 -14.451 1.00 38.66 102 PRO A N 1
ATOM 779 C CA . PRO A 1 102 ? -18.809 1.517 -15.564 1.00 38.66 102 PRO A CA 1
ATOM 780 C C . PRO A 1 102 ? -18.151 2.540 -16.507 1.00 38.66 102 PRO A C 1
ATOM 782 O O . PRO A 1 102 ? -18.627 3.678 -16.577 1.00 38.66 102 PRO A O 1
ATOM 785 N N . PRO A 1 103 ? -17.098 2.168 -17.260 1.00 43.44 103 PRO A N 1
ATOM 786 C CA . PRO A 1 103 ? -16.656 2.997 -18.367 1.00 43.44 103 PRO A CA 1
ATOM 787 C C . PRO A 1 103 ? -17.840 3.132 -19.328 1.00 43.44 103 PRO A C 1
ATOM 789 O O . PRO A 1 103 ? -18.301 2.146 -19.905 1.00 43.44 103 PRO A O 1
ATOM 792 N N . SER A 1 104 ? -18.380 4.345 -19.448 1.00 39.03 104 SER A N 1
ATOM 793 C CA . SER A 1 104 ? -19.310 4.687 -20.516 1.00 39.03 104 SER A CA 1
ATOM 794 C C . SER A 1 104 ? -18.572 4.495 -21.834 1.00 39.03 104 SER A C 1
ATOM 796 O O . SER A 1 104 ? -17.835 5.372 -22.274 1.00 39.03 104 SER A O 1
ATOM 798 N N . ALA A 1 105 ? -18.741 3.325 -22.442 1.00 40.50 105 ALA A N 1
ATOM 799 C CA . ALA A 1 105 ? -18.476 3.144 -23.853 1.00 40.50 105 ALA A CA 1
ATOM 800 C C . ALA A 1 105 ? -19.482 4.017 -24.621 1.00 40.50 105 ALA A C 1
ATOM 802 O O . ALA A 1 105 ? -20.698 3.866 -24.467 1.00 40.50 105 ALA A O 1
ATOM 803 N N . SER A 1 106 ? -18.981 4.962 -25.409 1.00 41.91 106 SER A N 1
ATOM 804 C CA . SER A 1 106 ? -19.700 5.611 -26.509 1.00 41.91 106 SER A CA 1
ATOM 805 C C . SER A 1 106 ? -18.822 5.570 -27.741 1.00 41.91 106 SER A C 1
ATOM 807 O O . SER A 1 106 ? -17.595 5.745 -27.574 1.00 41.91 106 SER A O 1
#